Protein AF-G7H3Z3-F1 (afdb_monomer)

Organism: NCBI:txid1073574

Sequence (91 aa):
MSRNVQITFDCHDPRALSVFWREALGYVIPGPPGVDVPGLTGDERMAALERESDRLVDLGARRLERHEPAPPMAAGHLVMADPEGNEFCLD

Solvent-accessible surface area (backbone atoms only — not comparable to full-atom values): 5873 Å² total; per-residue (Å²): 134,90,79,95,80,86,88,84,79,92,69,94,53,66,65,65,50,50,54,41,52,59,66,69,55,64,81,71,83,78,76,67,95,91,59,85,67,95,62,64,59,72,70,58,29,52,54,49,52,51,56,50,48,54,56,39,38,78,65,47,31,42,84,73,50,80,45,76,59,42,86,91,54,74,67,39,38,34,37,30,20,44,77,88,58,56,76,48,76,51,120

Radius of gyration: 14.66 Å; Cα contacts (8 Å, |Δi|>4): 95; chains: 1; bounding box: 36×23×33 Å

pLDDT: mean 75.94, std 15.99, range [34.06, 96.06]

Secondary structure (DSSP, 8-state):
-----------S-HHHHHHHHHHHHTT-PPPPTT-------HHHHHHHHHHHHHHHHHTT-EEEEEE--BTTB-S-EEEEE-TT--EEEE-

Nearest PDB structures (foldseek):
  1fa5-assembly1_B  TM=6.097E-01  e=5.342E-01  Escherichia coli
  5zsz-assembly1_A  TM=6.902E-01  e=1.081E+00  Diaphorobacter sp. DS2
  9e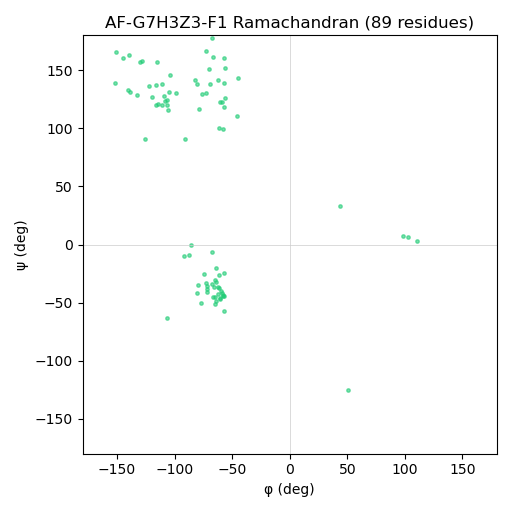mm-assembly1_E  TM=6.406E-01  e=5.035E+00  Synechocystis sp. PCC 6803 substr. Kazusa

InterPro domains:
  IPR029068 Glyoxalase/Bleomycin resistance protein/Dihydroxybiphenyl dioxygenase [G3DSA:3.10.180.10] (35-91)
  IPR041581 Glyoxalase-like domain, group 6 [PF18029] (6-33)
  IPR041581 Glyoxalase-like domain, group 6 [PF18029] (47-90)

Foldseek 3Di:
DDDDDDDDDDDPDPVLQVVLCCVLCVDDDDDDPPDPPVADDAPRNVVVLVVSVVVSVVSQKAWDDWAHQDPPRRDIWTWIAHNVGDIDIDD

Mean predicted aligned error: 8.65 Å

Structure (mmCIF, N/CA/C/O backbone):
data_AF-G7H3Z3-F1
#
_entry.id   AF-G7H3Z3-F1
#
loop_
_atom_site.group_PDB
_atom_site.id
_atom_site.type_symbol
_atom_site.label_atom_id
_atom_site.label_alt_id
_atom_site.label_comp_id
_atom_site.label_asym_id
_atom_site.label_entity_id
_atom_site.label_seq_id
_atom_site.pdbx_PDB_ins_code
_atom_site.Cartn_x
_atom_site.Cartn_y
_atom_site.Cartn_z
_atom_site.occupancy
_atom_site.B_iso_or_equiv
_atom_site.auth_seq_id
_atom_site.auth_comp_id
_atom_site.auth_asym_id
_atom_site.auth_atom_id
_atom_site.pdbx_PDB_model_num
ATOM 1 N N . MET A 1 1 ? 25.538 1.285 7.460 1.00 45.00 1 MET A N 1
ATOM 2 C CA . MET A 1 1 ? 24.834 1.807 8.651 1.00 45.00 1 MET A CA 1
ATOM 3 C C . MET A 1 1 ? 23.345 1.752 8.369 1.00 45.00 1 MET A C 1
ATOM 5 O O . MET A 1 1 ? 22.918 2.426 7.443 1.00 45.00 1 MET A O 1
ATOM 9 N N . SER A 1 2 ? 22.575 0.946 9.098 1.00 66.81 2 SER A N 1
ATOM 10 C CA . SER A 1 2 ? 21.113 1.049 9.081 1.00 66.81 2 SER A CA 1
ATOM 11 C C . SER A 1 2 ? 20.682 2.168 10.033 1.00 66.81 2 SER A C 1
ATOM 13 O O . SER A 1 2 ? 21.296 2.375 11.081 1.00 66.81 2 SER A O 1
ATOM 15 N N . ARG A 1 3 ? 19.661 2.933 9.645 1.00 63.44 3 ARG A N 1
ATOM 16 C CA . ARG A 1 3 ? 18.980 3.901 10.511 1.00 63.44 3 ARG A CA 1
ATOM 17 C C . ARG A 1 3 ? 17.635 3.299 10.895 1.00 63.44 3 ARG A C 1
ATOM 19 O O . ARG A 1 3 ? 16.911 2.852 10.014 1.00 63.44 3 ARG A O 1
ATOM 26 N N . ASN A 1 4 ? 17.308 3.310 12.183 1.00 60.59 4 ASN A N 1
ATOM 27 C CA . ASN A 1 4 ? 15.957 2.991 12.635 1.00 60.59 4 ASN A CA 1
ATOM 28 C C . ASN A 1 4 ? 15.089 4.229 12.416 1.00 60.59 4 ASN A C 1
ATOM 30 O O . ASN A 1 4 ? 15.358 5.280 12.998 1.00 60.59 4 ASN A O 1
ATOM 34 N N . VAL A 1 5 ? 14.089 4.107 11.549 1.00 59.53 5 VAL A N 1
ATOM 35 C CA . VAL A 1 5 ? 13.097 5.151 11.289 1.00 59.53 5 VAL A CA 1
ATOM 36 C C . VAL A 1 5 ? 11.777 4.681 11.884 1.00 59.53 5 VAL A C 1
ATOM 38 O O . VAL A 1 5 ? 11.340 3.567 11.612 1.00 59.53 5 VAL A O 1
ATOM 41 N N . GLN A 1 6 ? 11.163 5.526 12.707 1.00 57.00 6 GLN A N 1
ATOM 42 C CA . GLN A 1 6 ? 9.800 5.337 13.189 1.00 57.00 6 GLN A CA 1
ATOM 43 C C . GLN A 1 6 ? 8.925 6.381 12.502 1.00 57.00 6 GLN A C 1
ATOM 4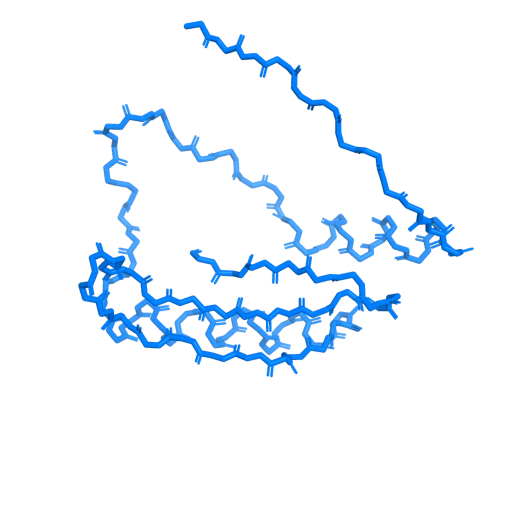5 O O . GLN A 1 6 ? 9.209 7.574 12.591 1.00 57.00 6 GLN A O 1
ATOM 50 N N . ILE A 1 7 ? 7.889 5.925 11.805 1.00 65.81 7 ILE A N 1
ATOM 51 C CA . ILE A 1 7 ? 6.912 6.786 11.142 1.00 65.81 7 ILE A CA 1
ATOM 52 C C . ILE A 1 7 ? 5.623 6.708 11.960 1.00 65.81 7 ILE A C 1
ATOM 54 O O . ILE A 1 7 ? 5.116 5.615 12.203 1.00 65.81 7 ILE A O 1
ATOM 58 N N . THR A 1 8 ? 5.125 7.863 12.397 1.00 66.81 8 THR A N 1
ATOM 59 C CA . THR A 1 8 ? 3.833 8.013 13.072 1.00 66.81 8 THR A CA 1
ATOM 60 C C . THR A 1 8 ? 2.985 8.945 12.223 1.00 66.81 8 THR A C 1
ATOM 62 O O . THR A 1 8 ? 3.432 10.041 11.892 1.00 66.81 8 THR A O 1
ATOM 65 N N . PHE A 1 9 ? 1.782 8.511 11.879 1.00 74.44 9 PHE A N 1
ATOM 66 C CA . PHE A 1 9 ? 0.786 9.316 11.184 1.00 74.44 9 PHE A CA 1
ATOM 67 C C . PHE A 1 9 ? -0.536 9.243 11.956 1.00 74.44 9 PHE A C 1
ATOM 69 O O . PHE A 1 9 ? -0.735 8.330 12.765 1.00 74.44 9 PHE A O 1
ATOM 76 N N . ASP A 1 10 ? -1.398 10.237 11.758 1.00 80.38 10 ASP A N 1
ATOM 77 C CA . ASP A 1 10 ? -2.688 10.305 12.439 1.00 80.38 10 ASP A CA 1
ATOM 78 C C . ASP A 1 10 ? -3.618 9.202 11.927 1.00 80.38 10 ASP A C 1
ATOM 80 O O . ASP A 1 10 ? -3.675 8.921 10.733 1.00 80.38 10 ASP A O 1
ATOM 84 N N . CYS A 1 11 ? -4.343 8.572 12.846 1.00 82.19 11 CYS A N 1
ATOM 85 C CA . CYS A 1 11 ? -5.246 7.471 12.548 1.00 82.19 11 CYS A CA 1
ATOM 86 C C . CYS A 1 11 ? -6.527 7.632 13.366 1.00 82.19 11 CYS A C 1
ATOM 88 O O . CYS A 1 11 ? -6.481 7.886 14.574 1.00 82.19 11 CYS A O 1
ATOM 90 N N . HIS A 1 12 ? -7.667 7.514 12.695 1.00 88.81 12 HIS A N 1
ATOM 91 C CA . HIS A 1 12 ? -8.981 7.634 13.306 1.00 88.81 12 HIS A CA 1
ATOM 92 C C . HIS A 1 12 ?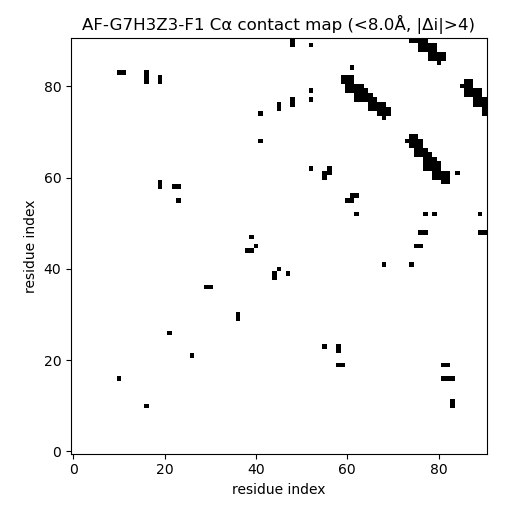 -9.413 6.335 14.005 1.00 88.81 12 HIS A C 1
ATOM 94 O O . HIS A 1 12 ? -9.920 6.393 15.126 1.00 88.81 12 HIS A O 1
ATOM 100 N N . ASP A 1 13 ? -9.174 5.170 13.390 1.00 86.81 13 ASP A N 1
ATOM 101 C CA . ASP A 1 13 ? -9.416 3.838 13.955 1.00 86.81 13 ASP A CA 1
ATOM 102 C C . ASP A 1 13 ? -8.139 2.966 13.902 1.00 86.81 13 ASP A C 1
ATOM 104 O O . ASP A 1 13 ? -7.919 2.179 12.970 1.00 86.81 13 ASP A O 1
ATOM 108 N N . PRO A 1 14 ? -7.307 3.004 14.961 1.00 82.88 14 PRO A N 1
ATOM 109 C CA . PRO A 1 14 ? -6.041 2.270 14.989 1.00 82.88 14 PRO A CA 1
ATOM 110 C C . PRO A 1 14 ? -6.218 0.748 14.940 1.00 82.88 14 PRO A C 1
ATOM 112 O O . PRO A 1 14 ? -5.287 0.019 14.581 1.00 82.88 14 PR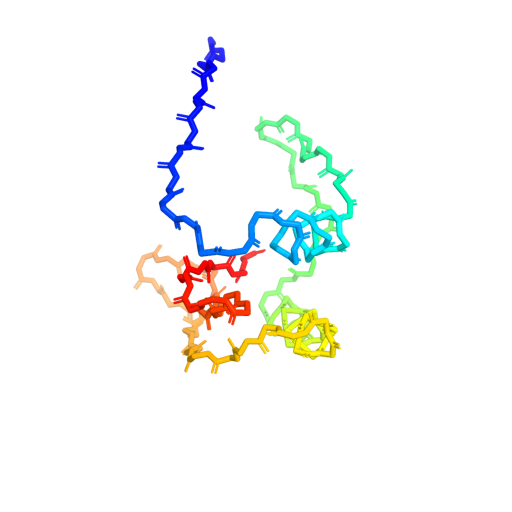O A O 1
ATOM 115 N N . ARG A 1 15 ? -7.397 0.224 15.293 1.00 81.50 15 ARG A N 1
ATOM 116 C CA . ARG A 1 15 ? -7.659 -1.215 15.226 1.00 81.50 15 ARG A CA 1
ATOM 117 C C . ARG A 1 15 ? -7.923 -1.642 13.791 1.00 81.50 15 ARG A C 1
ATOM 119 O O . ARG A 1 15 ? -7.299 -2.603 13.346 1.00 81.50 15 ARG A O 1
ATOM 126 N N . ALA A 1 16 ? -8.824 -0.962 13.090 1.00 83.12 16 ALA A N 1
ATOM 127 C CA . ALA A 1 16 ? -9.103 -1.266 11.690 1.00 83.12 16 ALA A CA 1
ATOM 128 C C . ALA A 1 16 ? -7.822 -1.149 10.855 1.00 83.12 16 ALA A C 1
ATOM 130 O O . ALA A 1 16 ? -7.479 -2.060 10.096 1.00 83.12 16 ALA A O 1
ATOM 131 N N . LEU A 1 17 ? -7.054 -0.086 11.094 1.00 83.38 17 LEU A N 1
ATOM 132 C CA . LEU A 1 17 ? -5.867 0.180 10.308 1.00 83.38 17 LEU A CA 1
ATOM 133 C C . LEU A 1 17 ? -4.712 -0.794 10.596 1.00 83.38 17 LEU A C 1
ATOM 135 O O . LEU A 1 17 ? -4.015 -1.225 9.677 1.00 83.38 17 LEU A O 1
ATOM 139 N N . SER A 1 18 ? -4.545 -1.233 11.847 1.00 81.56 18 SER A N 1
ATOM 140 C CA . SER A 1 18 ? -3.553 -2.269 12.181 1.00 81.56 18 SER A CA 1
ATOM 141 C C . SER A 1 18 ? -3.893 -3.643 11.597 1.00 81.56 18 SER A C 1
ATOM 143 O O . SER A 1 18 ? -2.985 -4.382 11.213 1.00 81.56 18 SER A O 1
ATOM 145 N N . VAL A 1 19 ? -5.180 -3.997 11.492 1.00 83.25 19 VAL A N 1
ATOM 146 C CA . VAL A 1 19 ? -5.609 -5.236 10.824 1.00 83.25 19 VAL A CA 1
ATOM 147 C C . VAL A 1 19 ? -5.309 -5.166 9.330 1.00 83.25 19 VAL A C 1
ATOM 149 O O . VAL A 1 19 ? -4.744 -6.124 8.803 1.00 83.25 19 VAL A O 1
ATOM 152 N N . PHE A 1 20 ? -5.618 -4.036 8.685 1.00 86.94 20 PHE A N 1
ATOM 153 C CA . PHE A 1 20 ? -5.293 -3.805 7.279 1.00 86.94 20 PHE A CA 1
ATOM 154 C C . PHE A 1 20 ? -3.789 -3.951 7.025 1.00 86.94 20 PHE A C 1
ATOM 156 O O . PHE A 1 20 ? -3.391 -4.823 6.261 1.00 86.94 20 PHE A O 1
ATOM 163 N N . TRP A 1 21 ? -2.937 -3.180 7.711 1.00 85.00 21 TRP A N 1
ATOM 164 C CA . TRP A 1 21 ? -1.492 -3.198 7.448 1.00 85.00 21 TRP A CA 1
ATOM 165 C C . TRP A 1 21 ? -0.821 -4.533 7.780 1.00 85.00 21 TRP A C 1
ATOM 167 O O . TRP A 1 21 ? 0.135 -4.917 7.107 1.00 85.00 21 TRP A O 1
ATOM 177 N N . ARG A 1 22 ? -1.330 -5.276 8.773 1.00 83.69 22 ARG A N 1
ATOM 178 C CA . ARG A 1 22 ? -0.863 -6.640 9.067 1.00 83.69 22 ARG A CA 1
ATOM 179 C C . ARG A 1 22 ? -1.067 -7.576 7.874 1.00 83.69 22 ARG A C 1
ATOM 181 O O . ARG A 1 22 ? -0.162 -8.339 7.551 1.00 83.69 22 ARG A O 1
ATOM 188 N N . GLU A 1 23 ? -2.244 -7.534 7.258 1.00 81.62 23 GLU A N 1
ATOM 189 C CA . GLU A 1 23 ? -2.596 -8.384 6.112 1.00 81.62 23 GLU A CA 1
ATOM 190 C C . GLU A 1 23 ? -2.004 -7.856 4.795 1.00 81.62 23 GLU A C 1
ATOM 192 O O . GLU A 1 23 ? -1.582 -8.633 3.941 1.00 81.62 23 GLU A O 1
ATOM 197 N N . ALA A 1 24 ? -1.921 -6.532 4.636 1.00 81.50 24 ALA A N 1
ATOM 198 C CA . ALA A 1 24 ? -1.352 -5.883 3.461 1.00 81.50 24 ALA A CA 1
ATOM 199 C C . ALA A 1 24 ? 0.141 -6.191 3.320 1.00 81.50 24 ALA A C 1
ATOM 201 O O . ALA A 1 24 ? 0.589 -6.615 2.258 1.00 81.50 24 ALA A O 1
ATOM 202 N N . LEU A 1 25 ? 0.910 -6.028 4.400 1.00 78.62 25 LEU A N 1
ATOM 203 C CA . LEU A 1 25 ? 2.361 -6.135 4.312 1.00 78.62 25 LEU A CA 1
ATOM 204 C C . LEU A 1 25 ? 2.861 -7.571 4.168 1.00 78.62 25 LEU A C 1
ATOM 206 O O . LEU A 1 25 ? 3.964 -7.739 3.659 1.00 78.62 25 LEU A O 1
ATOM 210 N N . GLY A 1 26 ? 2.116 -8.586 4.634 1.00 68.88 26 GLY A N 1
ATOM 211 C CA . GLY A 1 26 ? 2.513 -10.001 4.519 1.00 68.88 26 GLY A CA 1
ATOM 212 C C . GLY A 1 26 ? 3.993 -10.266 4.851 1.00 68.88 26 GLY A C 1
ATOM 213 O O . GLY A 1 26 ? 4.625 -11.095 4.206 1.00 68.88 26 GLY A O 1
ATOM 214 N N . TYR A 1 27 ? 4.551 -9.488 5.789 1.00 54.25 27 TYR A N 1
ATOM 215 C CA . TYR A 1 27 ? 5.924 -8.961 5.740 1.00 54.25 27 TYR A CA 1
ATOM 216 C C . TYR A 1 27 ? 6.996 -9.992 5.338 1.00 54.25 27 TYR A C 1
ATOM 218 O O . TYR A 1 27 ? 7.353 -10.866 6.129 1.00 54.25 27 TYR A O 1
ATOM 226 N N . VAL A 1 28 ? 7.580 -9.830 4.144 1.00 52.16 28 VAL A N 1
ATOM 227 C CA . VAL A 1 28 ? 8.862 -10.447 3.765 1.00 52.16 28 VAL A CA 1
ATOM 228 C C . VAL A 1 28 ? 9.905 -9.342 3.640 1.00 52.16 28 VAL A C 1
ATOM 230 O O . VAL A 1 28 ? 9.767 -8.415 2.848 1.00 52.16 28 VAL A O 1
ATOM 233 N N . ILE A 1 29 ? 10.955 -9.447 4.454 1.00 45.94 29 ILE A N 1
ATOM 234 C CA . ILE A 1 29 ? 12.108 -8.541 4.459 1.00 45.94 29 ILE A CA 1
ATOM 235 C C . ILE A 1 29 ? 12.781 -8.600 3.073 1.00 45.94 29 ILE A C 1
ATOM 237 O O . ILE A 1 29 ? 13.198 -9.694 2.679 1.00 45.94 29 ILE A O 1
ATOM 241 N N . PRO A 1 30 ? 12.932 -7.482 2.333 1.00 46.72 30 PRO A N 1
ATOM 242 C CA . PRO A 1 30 ? 13.702 -7.502 1.098 1.00 46.72 30 PRO A CA 1
ATOM 243 C C . PRO A 1 30 ? 15.156 -7.880 1.395 1.00 46.72 30 PRO A C 1
ATOM 245 O O . PRO A 1 30 ? 15.735 -7.485 2.412 1.00 46.72 30 PRO A O 1
ATOM 248 N N . GLY A 1 31 ? 15.738 -8.676 0.497 1.00 40.16 31 GLY A N 1
ATOM 249 C CA . GLY A 1 31 ? 17.148 -9.044 0.555 1.00 40.16 31 GLY A CA 1
ATOM 250 C C . GLY A 1 31 ? 18.069 -7.812 0.559 1.00 40.16 31 GLY A C 1
ATOM 251 O O . GLY A 1 31 ? 17.652 -6.714 0.187 1.00 40.16 31 GLY A O 1
ATOM 252 N N . PRO A 1 32 ? 19.326 -7.966 1.005 1.00 34.06 32 PRO A N 1
ATOM 253 C CA . PRO A 1 32 ? 20.271 -6.859 1.128 1.00 34.06 32 PRO A CA 1
ATOM 254 C C . PRO A 1 32 ? 20.473 -6.099 -0.201 1.00 34.06 32 PRO A C 1
ATOM 256 O O . PRO A 1 32 ? 20.371 -6.706 -1.271 1.00 34.06 32 PRO A O 1
ATOM 259 N N . PRO A 1 33 ? 20.813 -4.792 -0.156 1.00 36.62 33 PRO A N 1
ATOM 260 C CA . PRO A 1 33 ? 21.032 -3.992 -1.361 1.00 36.62 33 PRO A CA 1
ATOM 261 C C . PRO A 1 33 ? 22.109 -4.626 -2.253 1.00 36.62 33 PRO A C 1
ATOM 263 O O . PRO A 1 33 ? 23.221 -4.875 -1.787 1.00 36.62 33 PRO A O 1
ATOM 266 N N . GLY A 1 34 ? 21.784 -4.870 -3.526 1.00 43.25 34 GLY A N 1
ATOM 267 C CA . GLY A 1 34 ? 22.684 -5.495 -4.508 1.00 43.25 34 GLY A CA 1
ATOM 268 C C . GLY A 1 34 ? 22.295 -6.911 -4.945 1.00 43.25 34 GLY A C 1
ATOM 269 O O . GLY A 1 34 ? 23.023 -7.515 -5.729 1.00 43.25 34 GLY A O 1
ATOM 270 N N . VAL A 1 35 ? 21.166 -7.437 -4.467 1.00 39.25 35 VAL A N 1
ATOM 271 C CA . VAL A 1 35 ? 20.564 -8.673 -4.978 1.00 39.25 35 VAL A CA 1
ATOM 272 C C . VAL A 1 35 ? 19.341 -8.295 -5.810 1.00 39.25 35 VAL A C 1
ATOM 274 O O . VAL 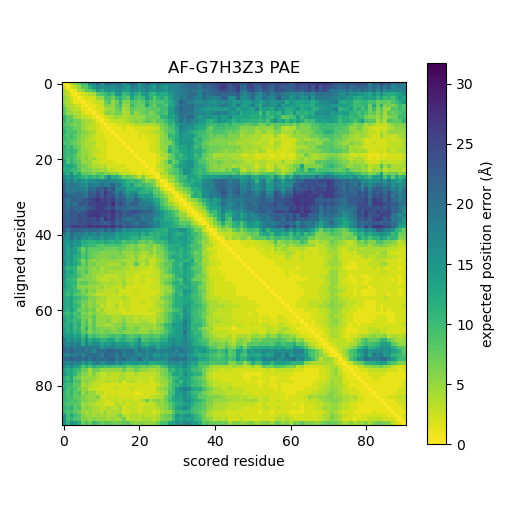A 1 35 ? 18.377 -7.770 -5.256 1.00 39.25 35 VAL A O 1
ATOM 277 N N . ASP A 1 36 ? 19.364 -8.576 -7.115 1.00 49.47 36 ASP A N 1
ATOM 278 C CA . ASP A 1 36 ? 18.121 -8.704 -7.880 1.00 49.47 36 ASP A CA 1
ATOM 279 C C . ASP A 1 36 ? 17.350 -9.867 -7.255 1.00 49.47 36 ASP A C 1
ATOM 281 O O . ASP A 1 36 ? 17.670 -11.041 -7.463 1.00 49.47 36 ASP A O 1
ATOM 285 N N . VAL A 1 37 ? 16.363 -9.553 -6.417 1.00 45.94 37 VAL A N 1
ATOM 286 C CA . VAL A 1 37 ? 15.314 -10.520 -6.102 1.00 45.94 37 VAL A CA 1
ATOM 287 C C . VAL A 1 37 ? 14.664 -10.863 -7.441 1.00 45.94 37 VAL A C 1
ATOM 289 O O . VAL A 1 37 ? 14.224 -9.933 -8.114 1.0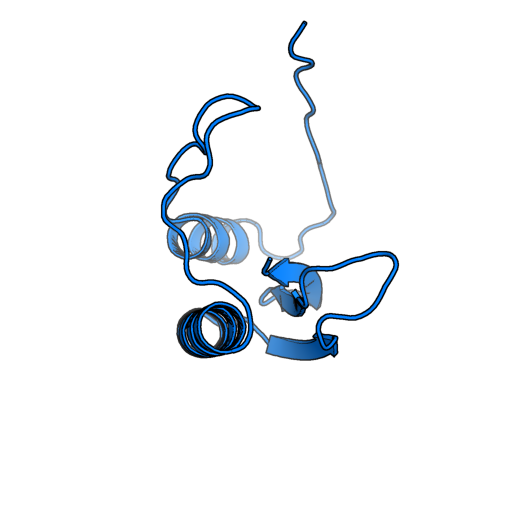0 45.94 37 VAL A O 1
ATOM 292 N N . PRO A 1 38 ? 14.628 -12.142 -7.868 1.00 47.59 38 PRO A N 1
ATOM 293 C CA . PRO A 1 38 ? 13.971 -12.532 -9.107 1.00 47.59 38 PRO A CA 1
ATOM 294 C C . PRO A 1 38 ? 12.509 -12.108 -9.017 1.00 47.59 38 PRO A C 1
ATOM 296 O O . PRO A 1 38 ? 11.694 -12.721 -8.332 1.00 47.59 38 PRO A O 1
ATOM 299 N N . GLY A 1 39 ? 12.225 -10.984 -9.644 1.00 62.31 39 GLY A N 1
ATOM 300 C CA . GLY A 1 39 ? 10.996 -10.241 -9.524 1.00 62.31 39 GLY A CA 1
ATOM 301 C C . GLY A 1 39 ? 10.682 -9.749 -10.914 1.00 62.31 39 GLY A C 1
ATOM 302 O O . GLY A 1 39 ? 11.566 -9.315 -11.651 1.00 62.31 39 GLY A O 1
ATOM 303 N N . LEU A 1 40 ? 9.430 -9.939 -11.289 1.00 60.12 40 LEU A N 1
ATOM 304 C CA . LEU A 1 40 ? 8.887 -9.657 -12.606 1.00 60.12 40 LEU A CA 1
ATOM 305 C C . LEU A 1 40 ? 9.375 -8.285 -13.109 1.00 60.12 40 LEU A C 1
ATOM 307 O O . LEU A 1 40 ? 9.512 -7.348 -12.322 1.00 60.12 40 LEU A O 1
ATOM 311 N N . THR A 1 41 ? 9.648 -8.163 -14.409 1.00 68.56 41 THR A N 1
ATOM 312 C CA . THR A 1 41 ? 10.138 -6.912 -15.024 1.00 68.56 41 THR A CA 1
ATOM 313 C C . THR A 1 41 ? 9.116 -6.363 -16.011 1.00 68.56 41 THR A C 1
ATOM 315 O O . THR A 1 41 ? 8.264 -7.105 -16.498 1.00 68.56 41 THR A O 1
ATOM 318 N N . GLY A 1 42 ? 9.172 -5.055 -16.288 1.00 74.88 42 GLY A N 1
ATOM 319 C CA . GLY A 1 42 ? 8.299 -4.411 -17.275 1.00 74.88 42 GLY A CA 1
ATOM 320 C C . GLY A 1 42 ? 6.817 -4.742 -17.065 1.00 74.88 42 GLY A C 1
ATOM 321 O O . GLY A 1 42 ? 6.284 -4.570 -15.966 1.00 74.88 42 GLY A O 1
ATOM 322 N N . ASP A 1 43 ? 6.172 -5.258 -18.110 1.00 79.25 43 AS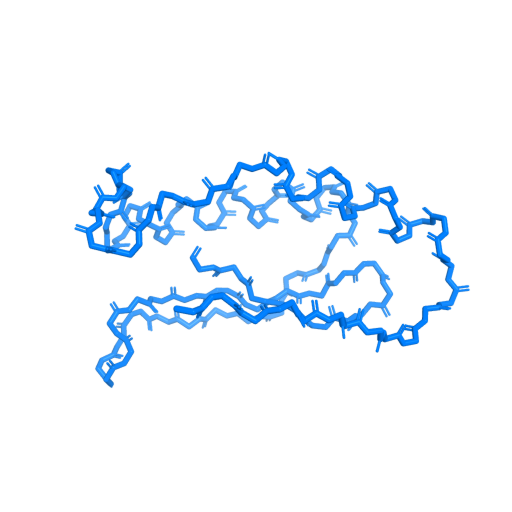P A N 1
ATOM 323 C CA . ASP A 1 43 ? 4.743 -5.589 -18.118 1.00 79.25 43 ASP A CA 1
ATOM 324 C C . ASP A 1 43 ? 4.368 -6.665 -17.096 1.00 79.25 43 ASP A C 1
ATOM 326 O O . ASP A 1 43 ? 3.316 -6.582 -16.462 1.00 79.25 43 ASP A O 1
ATOM 330 N N . GLU A 1 44 ? 5.234 -7.657 -16.880 1.00 77.62 44 GLU A N 1
ATOM 331 C CA . GLU A 1 44 ? 4.983 -8.711 -15.897 1.00 77.62 44 GLU A CA 1
ATOM 332 C C . GLU A 1 44 ? 4.957 -8.139 -14.475 1.00 77.62 44 GLU A C 1
ATOM 334 O O . GLU A 1 44 ? 4.143 -8.563 -13.648 1.00 77.62 44 GLU A O 1
ATOM 339 N N . ARG A 1 45 ? 5.814 -7.142 -14.204 1.00 78.75 45 ARG A N 1
ATOM 340 C CA . ARG A 1 45 ? 5.821 -6.410 -12.932 1.00 78.75 45 ARG A CA 1
ATOM 341 C C . ARG A 1 45 ? 4.533 -5.633 -12.760 1.00 78.75 45 ARG A C 1
ATOM 343 O O . ARG A 1 45 ? 3.871 -5.778 -11.740 1.00 78.75 45 ARG A O 1
ATOM 350 N N . MET A 1 46 ? 4.155 -4.852 -13.770 1.00 82.69 46 MET A N 1
ATOM 351 C CA . MET A 1 46 ? 2.923 -4.067 -13.728 1.00 82.69 46 MET A CA 1
ATOM 352 C C . MET A 1 46 ? 1.701 -4.969 -13.534 1.00 82.69 46 MET A C 1
ATOM 354 O O . MET A 1 46 ? 0.854 -4.669 -12.703 1.00 82.69 46 MET A O 1
ATOM 358 N N . ALA A 1 47 ? 1.641 -6.123 -14.202 1.00 83.62 47 ALA A N 1
ATOM 359 C CA . ALA A 1 47 ? 0.565 -7.092 -14.012 1.00 83.62 47 ALA A CA 1
ATOM 360 C C . ALA A 1 47 ? 0.531 -7.690 -12.593 1.00 83.62 47 ALA A C 1
ATOM 362 O O . ALA A 1 47 ? -0.543 -8.027 -12.098 1.00 83.62 47 ALA A O 1
ATOM 363 N N . ALA A 1 48 ? 1.680 -7.854 -11.933 1.00 81.81 48 ALA A N 1
ATOM 364 C CA . ALA A 1 48 ? 1.721 -8.270 -10.533 1.00 81.81 48 ALA A CA 1
ATOM 365 C C . ALA A 1 48 ? 1.269 -7.169 -9.576 1.00 81.81 48 ALA A C 1
ATOM 367 O O . ALA A 1 48 ? 0.508 -7.469 -8.661 1.00 81.81 48 ALA A O 1
ATOM 368 N N . LEU A 1 49 ? 1.669 -5.919 -9.825 1.00 81.31 49 LEU A N 1
ATOM 369 C CA . LEU A 1 49 ? 1.186 -4.769 -9.063 1.00 81.31 49 LEU A CA 1
ATOM 370 C C . LEU A 1 49 ? -0.339 -4.633 -9.172 1.00 81.31 49 LEU A C 1
ATOM 372 O O . LEU A 1 49 ? -0.995 -4.378 -8.171 1.00 81.31 49 LEU A O 1
ATOM 376 N N . GLU A 1 50 ? -0.920 -4.870 -10.353 1.00 86.62 50 GLU A N 1
ATOM 377 C CA . GLU A 1 50 ? -2.380 -4.860 -10.530 1.00 86.62 50 GLU A CA 1
ATOM 378 C C . GLU A 1 50 ? -3.067 -5.984 -9.736 1.00 86.62 50 GLU A C 1
ATOM 380 O O . GLU A 1 50 ? -4.024 -5.719 -9.015 1.00 86.62 50 GLU A O 1
ATOM 385 N N . ARG A 1 51 ? -2.543 -7.220 -9.773 1.00 87.50 51 ARG A N 1
ATOM 386 C CA . ARG A 1 51 ? -3.092 -8.324 -8.957 1.00 87.50 51 ARG A CA 1
ATOM 387 C C . ARG A 1 51 ? -3.009 -8.044 -7.457 1.00 87.50 51 ARG A C 1
ATOM 389 O O . ARG A 1 51 ? -3.909 -8.421 -6.712 1.00 87.50 51 ARG A O 1
ATOM 396 N N . GLU A 1 52 ? -1.928 -7.412 -7.011 1.00 85.25 52 GLU A N 1
ATOM 397 C CA . GLU A 1 52 ? -1.776 -7.026 -5.609 1.00 85.25 52 GLU A CA 1
ATOM 398 C C . GLU A 1 52 ? -2.706 -5.868 -5.236 1.00 85.25 52 GLU A C 1
ATOM 400 O O . GLU A 1 52 ? -3.317 -5.889 -4.169 1.00 85.25 52 GLU A O 1
ATOM 405 N N . SER A 1 53 ? -2.892 -4.901 -6.137 1.00 85.38 53 SER A N 1
ATOM 406 C CA . SER A 1 53 ? -3.890 -3.844 -5.974 1.00 85.38 53 SER A CA 1
ATOM 407 C C . SER A 1 53 ? -5.291 -4.428 -5.795 1.00 85.38 53 SER A C 1
ATOM 409 O O . SER A 1 53 ? -6.004 -3.972 -4.905 1.00 85.38 53 SER A O 1
ATOM 411 N N . ASP A 1 54 ? -5.683 -5.428 -6.589 1.00 91.56 54 ASP A N 1
ATOM 412 C CA . ASP A 1 54 ? -6.987 -6.091 -6.452 1.00 91.56 54 ASP A CA 1
ATOM 413 C C . ASP A 1 54 ? -7.136 -6.743 -5.067 1.00 91.56 54 ASP A C 1
ATOM 415 O O . ASP A 1 54 ? -8.123 -6.507 -4.367 1.00 91.56 54 ASP A O 1
ATOM 419 N N . ARG A 1 55 ? -6.110 -7.476 -4.607 1.00 91.94 55 ARG A N 1
ATOM 420 C CA . ARG A 1 55 ? -6.090 -8.080 -3.262 1.00 91.94 55 ARG A CA 1
ATOM 421 C C . ARG A 1 55 ? -6.251 -7.033 -2.159 1.00 91.94 55 ARG A C 1
ATOM 423 O O . ARG A 1 55 ? -6.954 -7.259 -1.178 1.00 91.94 55 ARG A O 1
ATOM 430 N N . LEU A 1 56 ? -5.566 -5.900 -2.280 1.00 87.25 56 LEU A N 1
ATOM 431 C CA . LEU A 1 56 ? -5.608 -4.836 -1.278 1.00 87.25 56 LEU A CA 1
ATOM 432 C C . LEU A 1 56 ? -6.942 -4.084 -1.293 1.00 87.25 56 LEU A C 1
ATOM 434 O O . LEU A 1 56 ? -7.412 -3.674 -0.230 1.00 87.25 56 LEU A O 1
ATOM 438 N N . VAL A 1 57 ? -7.577 -3.942 -2.459 1.00 93.12 57 VAL A N 1
ATOM 439 C CA . VAL A 1 57 ? -8.946 -3.420 -2.571 1.00 93.12 57 VAL A CA 1
ATOM 440 C C . VAL A 1 57 ? -9.935 -4.329 -1.839 1.00 93.12 57 VAL A C 1
ATOM 442 O O . VAL A 1 57 ? -10.749 -3.822 -1.067 1.00 93.12 57 VAL A O 1
ATOM 445 N N . ASP A 1 58 ? -9.808 -5.653 -1.964 1.00 92.94 58 ASP A N 1
ATOM 446 C CA . ASP A 1 58 ? -10.623 -6.607 -1.193 1.00 92.94 58 ASP A CA 1
ATOM 447 C C . ASP A 1 58 ? -10.413 -6.478 0.331 1.00 92.94 58 ASP A C 1
ATOM 449 O O . ASP A 1 58 ? -11.313 -6.773 1.119 1.00 92.94 58 ASP A O 1
ATOM 453 N N . LEU A 1 59 ? -9.242 -5.992 0.762 1.00 89.38 59 LEU A N 1
ATOM 454 C CA . LEU A 1 59 ? -8.918 -5.700 2.165 1.00 89.38 59 LEU A CA 1
ATOM 455 C C . LEU A 1 59 ? -9.364 -4.301 2.632 1.00 89.38 59 LEU A C 1
ATOM 457 O O . LEU A 1 59 ? -9.176 -3.962 3.802 1.00 89.38 59 LEU A O 1
ATOM 461 N N . GLY A 1 60 ? -9.971 -3.498 1.755 1.00 91.75 60 GLY A N 1
ATOM 462 C CA . GLY A 1 60 ? -10.524 -2.180 2.077 1.00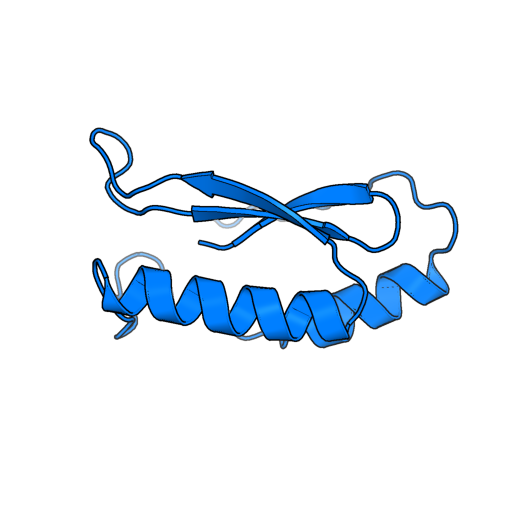 91.75 60 GLY A CA 1
ATOM 463 C C . GLY A 1 60 ? -9.680 -0.988 1.626 1.00 91.75 60 GLY A C 1
ATOM 464 O O . GLY A 1 60 ? -10.025 0.147 1.955 1.00 91.75 60 GLY A O 1
ATOM 465 N N . ALA A 1 61 ? -8.600 -1.210 0.875 1.00 92.94 61 ALA A N 1
ATOM 466 C CA . ALA A 1 61 ? -7.881 -0.121 0.224 1.00 92.94 61 ALA A CA 1
ATOM 467 C C . ALA A 1 61 ? -8.670 0.448 -0.969 1.00 92.94 61 ALA A C 1
ATOM 469 O O . ALA A 1 61 ? -9.613 -0.154 -1.484 1.00 92.94 61 ALA A O 1
ATOM 470 N N . ARG A 1 62 ? -8.246 1.612 -1.462 1.00 96.06 62 ARG A N 1
ATOM 471 C CA . ARG A 1 62 ? -8.744 2.218 -2.702 1.00 96.06 62 ARG A CA 1
ATOM 472 C C . ARG A 1 62 ? -7.597 2.445 -3.674 1.00 96.06 62 ARG A C 1
ATOM 474 O O . ARG A 1 62 ? -6.558 2.973 -3.292 1.00 96.06 62 ARG A O 1
ATOM 481 N N . ARG A 1 63 ? -7.803 2.116 -4.947 1.00 94.12 63 ARG A N 1
ATOM 482 C CA . ARG A 1 63 ? -6.873 2.482 -6.020 1.00 94.12 63 ARG A CA 1
ATOM 483 C C . ARG A 1 63 ? -7.035 3.961 -6.373 1.00 94.12 63 ARG A C 1
ATOM 485 O O . ARG A 1 63 ? -8.159 4.400 -6.603 1.00 94.12 63 ARG A O 1
ATOM 492 N N . LEU A 1 64 ? -5.925 4.699 -6.417 1.00 93.38 64 LEU A N 1
ATOM 493 C CA . LEU A 1 64 ? -5.912 6.125 -6.749 1.00 93.38 64 LEU A CA 1
ATOM 494 C C . LEU A 1 64 ? -5.342 6.361 -8.147 1.00 93.38 64 LEU A C 1
ATOM 496 O O . LEU A 1 64 ? -6.066 6.812 -9.031 1.00 93.38 64 LEU A O 1
ATOM 500 N N . GLU A 1 65 ? -4.072 6.011 -8.368 1.00 92.31 65 GLU A N 1
ATOM 501 C CA . GLU A 1 65 ? -3.361 6.343 -9.609 1.00 92.31 65 GLU A CA 1
ATOM 502 C C . GLU A 1 65 ? -2.466 5.199 -10.110 1.00 92.31 65 GLU A C 1
ATOM 504 O O . GLU A 1 65 ? -2.160 4.235 -9.399 1.00 92.31 65 GLU A O 1
ATOM 509 N N . ARG A 1 66 ? -2.071 5.290 -11.383 1.00 91.56 66 ARG A N 1
ATOM 510 C CA . ARG A 1 66 ? -1.132 4.385 -12.053 1.00 91.56 66 ARG A CA 1
ATOM 511 C C . ARG A 1 66 ? -0.098 5.207 -12.806 1.00 91.56 66 ARG A C 1
ATOM 513 O O . ARG A 1 66 ? -0.457 6.029 -13.645 1.00 91.56 66 ARG A O 1
ATOM 520 N N . HIS A 1 67 ? 1.170 4.906 -12.567 1.00 87.88 67 HIS A N 1
ATOM 521 C CA . HIS A 1 67 ? 2.292 5.499 -13.277 1.00 87.88 67 HIS A CA 1
ATOM 522 C C . HIS A 1 67 ? 3.009 4.428 -14.092 1.00 87.88 67 HIS A C 1
ATOM 524 O O . HIS A 1 67 ? 3.490 3.434 -13.545 1.00 87.88 67 HIS A O 1
ATOM 530 N N . GLU A 1 68 ? 3.081 4.634 -15.406 1.00 86.75 68 GLU A N 1
ATOM 531 C CA . GLU A 1 68 ? 3.819 3.740 -16.297 1.00 86.75 68 GLU A CA 1
ATOM 532 C C . GLU A 1 68 ? 5.337 3.855 -16.085 1.00 86.75 68 GLU A C 1
ATOM 534 O O . GLU A 1 68 ? 5.830 4.930 -15.726 1.00 86.75 68 GLU A O 1
ATOM 539 N N . PRO A 1 69 ? 6.101 2.779 -16.341 1.00 79.75 69 PRO A N 1
ATOM 540 C CA . PRO A 1 69 ? 7.559 2.836 -16.343 1.00 79.75 69 PRO A CA 1
ATOM 541 C C . PRO A 1 69 ? 8.079 3.885 -17.345 1.00 79.75 69 PRO A C 1
ATOM 543 O O . PRO A 1 69 ? 7.851 3.760 -18.549 1.00 79.75 69 PRO A O 1
ATOM 546 N N . ALA A 1 70 ? 8.795 4.914 -16.872 1.00 76.12 70 ALA A N 1
ATOM 547 C CA . ALA A 1 70 ? 9.328 5.977 -17.731 1.00 76.12 70 ALA A CA 1
ATOM 548 C C . ALA A 1 70 ? 10.612 6.620 -17.159 1.00 76.12 70 ALA A C 1
ATOM 550 O O . ALA A 1 70 ? 10.681 6.902 -15.963 1.00 76.12 70 ALA A O 1
ATOM 551 N N . PRO A 1 71 ? 11.640 6.928 -17.977 1.00 71.38 71 PRO A N 1
ATOM 552 C CA . PRO A 1 71 ? 12.847 7.602 -17.490 1.00 71.38 71 PRO A CA 1
ATOM 553 C C . PRO A 1 71 ? 12.533 8.953 -16.808 1.00 71.38 71 PRO A C 1
ATOM 555 O O . PRO A 1 71 ? 11.722 9.712 -17.340 1.00 71.38 71 PRO A O 1
ATOM 558 N N . PRO A 1 72 ? 13.190 9.307 -15.682 1.00 62.44 72 PRO A N 1
ATOM 559 C CA . PRO A 1 72 ? 14.323 8.616 -15.056 1.00 62.44 72 PRO A CA 1
ATOM 560 C C . PRO A 1 72 ? 13.942 7.505 -14.055 1.00 62.44 72 PRO A C 1
ATOM 562 O O . PRO A 1 72 ? 14.829 6.764 -13.636 1.00 62.44 72 PRO A O 1
ATOM 565 N N . MET A 1 73 ? 12.665 7.358 -13.676 1.00 58.88 73 MET A N 1
ATOM 566 C CA . MET A 1 73 ? 12.192 6.283 -12.788 1.00 58.88 73 MET A CA 1
ATOM 567 C C . MET A 1 73 ? 11.755 5.067 -13.617 1.00 58.88 73 MET A C 1
ATOM 569 O O . MET A 1 73 ? 10.615 4.945 -14.048 1.00 58.88 73 MET A O 1
ATOM 573 N N . ALA A 1 74 ? 12.693 4.148 -13.855 1.00 63.69 74 ALA A N 1
ATOM 574 C CA . ALA A 1 74 ? 12.519 3.036 -14.796 1.00 63.69 74 ALA A CA 1
ATOM 575 C C . ALA A 1 74 ? 11.476 1.972 -14.387 1.00 63.69 74 ALA A C 1
ATOM 577 O O . ALA A 1 74 ? 11.184 1.084 -15.183 1.00 63.69 74 ALA A O 1
ATOM 578 N N . ALA A 1 75 ? 10.916 2.049 -13.178 1.00 69.50 75 ALA A N 1
ATOM 579 C CA . ALA A 1 75 ? 9.908 1.123 -12.677 1.00 69.50 75 ALA A CA 1
ATOM 580 C C . ALA A 1 75 ? 8.589 1.877 -12.425 1.00 69.50 75 ALA A C 1
ATOM 582 O O . ALA A 1 75 ? 8.556 2.835 -11.655 1.00 69.50 75 ALA A O 1
ATOM 583 N N . GLY A 1 76 ? 7.509 1.469 -13.101 1.00 77.75 76 GLY A N 1
ATOM 584 C CA . GLY A 1 76 ? 6.162 2.016 -12.881 1.00 77.75 76 GLY A CA 1
ATOM 585 C C . GLY A 1 76 ? 5.628 1.659 -11.492 1.00 77.75 76 GLY A C 1
ATOM 586 O O . GLY A 1 76 ? 6.142 0.741 -10.862 1.00 77.75 76 GLY A O 1
ATOM 587 N N . HIS A 1 77 ? 4.619 2.356 -10.989 1.00 82.31 77 HIS A N 1
ATOM 588 C CA . HIS A 1 77 ? 4.070 2.102 -9.653 1.00 82.31 77 HIS A CA 1
ATOM 589 C C . HIS A 1 77 ? 2.591 2.473 -9.591 1.00 82.31 77 HIS A C 1
ATOM 591 O O . HIS A 1 77 ? 2.064 3.151 -10.479 1.00 82.31 77 HIS A O 1
ATOM 597 N N . LEU A 1 78 ? 1.920 2.018 -8.540 1.00 82.69 78 LEU A N 1
ATOM 598 C CA . LEU A 1 78 ? 0.518 2.320 -8.282 1.00 82.69 78 LEU A CA 1
ATOM 599 C C . LEU A 1 78 ? 0.396 3.125 -6.998 1.00 82.69 78 LEU A C 1
ATOM 601 O O . LEU A 1 78 ? 1.037 2.785 -6.008 1.00 82.69 78 LEU A O 1
ATOM 605 N N . VAL A 1 79 ? -0.445 4.154 -7.004 1.00 87.19 79 VAL A N 1
ATOM 606 C CA . VAL A 1 79 ? -0.788 4.902 -5.791 1.00 87.19 79 VAL A CA 1
ATOM 607 C C . VAL A 1 79 ? -2.119 4.382 -5.271 1.00 87.19 79 VAL A C 1
ATOM 609 O O . VAL A 1 79 ? -3.096 4.251 -6.018 1.00 87.19 79 VAL A O 1
ATOM 612 N N . MET A 1 80 ? -2.151 4.068 -3.985 1.00 90.25 80 MET A N 1
ATOM 613 C CA . MET A 1 80 ? -3.302 3.531 -3.279 1.00 90.25 80 MET A CA 1
ATOM 614 C C . MET A 1 80 ? -3.566 4.319 -2.003 1.00 90.25 80 MET A C 1
ATOM 616 O O . MET A 1 80 ? -2.669 4.946 -1.456 1.00 90.25 80 M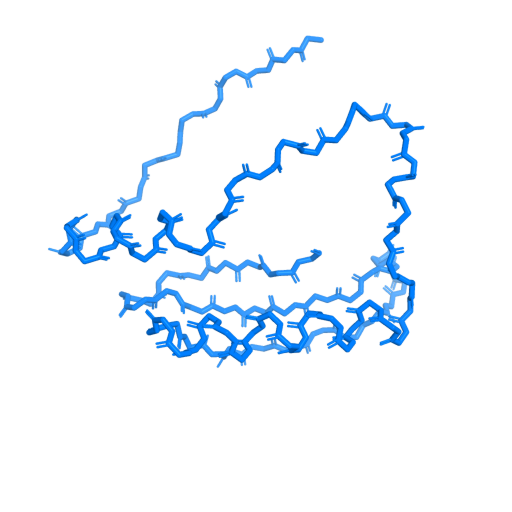ET A O 1
ATOM 620 N N . ALA A 1 81 ? -4.804 4.268 -1.529 1.00 92.69 81 ALA A N 1
ATOM 621 C CA . ALA A 1 81 ? -5.200 4.753 -0.219 1.00 92.69 81 ALA A CA 1
ATOM 622 C C . ALA A 1 81 ? -5.585 3.574 0.672 1.00 92.69 81 ALA A C 1
ATOM 624 O O . ALA A 1 81 ? -6.283 2.663 0.225 1.00 92.69 81 ALA A O 1
ATOM 625 N N . ASP A 1 82 ? -5.175 3.605 1.934 1.00 92.19 82 ASP A N 1
ATOM 626 C CA . ASP A 1 82 ? -5.682 2.687 2.954 1.00 92.19 82 ASP A CA 1
ATOM 627 C C . ASP A 1 82 ? -7.181 2.968 3.265 1.00 92.19 82 ASP A C 1
ATOM 629 O O . ASP A 1 82 ? -7.768 3.906 2.704 1.00 92.19 82 ASP A O 1
ATOM 633 N N . PRO A 1 83 ? -7.839 2.185 4.144 1.00 93.19 83 PRO A N 1
ATOM 634 C CA . PRO A 1 83 ? -9.245 2.410 4.494 1.00 93.19 83 PRO A CA 1
ATOM 635 C C . PRO A 1 83 ? -9.561 3.809 5.052 1.00 93.19 83 PRO A C 1
ATOM 637 O O . PRO A 1 83 ? -10.700 4.268 4.943 1.00 93.19 83 PRO A O 1
ATOM 640 N N . GLU A 1 84 ? -8.576 4.500 5.630 1.00 92.25 84 GLU A N 1
ATOM 641 C CA . GLU A 1 84 ? -8.727 5.854 6.174 1.00 92.25 84 GLU A CA 1
ATOM 642 C C . GLU A 1 84 ? -8.383 6.951 5.158 1.00 92.25 84 GLU A C 1
ATOM 644 O O . GLU A 1 84 ? -8.715 8.117 5.366 1.00 92.25 84 GLU A O 1
ATOM 649 N N . GLY A 1 85 ? -7.804 6.586 4.014 1.00 91.19 85 GLY A N 1
ATOM 650 C CA . GLY A 1 85 ? -7.431 7.513 2.957 1.00 91.19 85 GLY A CA 1
ATOM 651 C C . GLY A 1 85 ? -5.964 7.924 2.955 1.00 91.19 85 GLY A C 1
ATOM 652 O O . GLY A 1 85 ? -5.621 8.796 2.161 1.00 91.19 85 GLY A O 1
ATOM 653 N N . ASN A 1 86 ? -5.105 7.325 3.786 1.00 88.31 86 ASN A N 1
ATOM 654 C CA . ASN A 1 86 ? -3.676 7.627 3.738 1.00 88.31 86 ASN A CA 1
ATOM 655 C C . ASN A 1 86 ? -3.057 7.012 2.485 1.00 88.31 86 ASN A C 1
ATOM 657 O O . ASN A 1 86 ? -3.256 5.828 2.201 1.00 88.31 86 ASN A O 1
ATOM 661 N N . GLU A 1 87 ? -2.299 7.820 1.751 1.00 91.12 87 GLU A N 1
ATOM 662 C CA . GLU A 1 87 ? -1.702 7.415 0.484 1.00 91.12 87 GLU A CA 1
ATOM 663 C C . GLU A 1 87 ? -0.420 6.603 0.688 1.00 91.12 87 GLU A C 1
ATOM 665 O O . GLU A 1 87 ? 0.435 6.937 1.512 1.00 91.12 87 GLU A O 1
ATOM 670 N N . PHE A 1 88 ? -0.272 5.545 -0.101 1.00 84.69 88 PHE A N 1
ATOM 671 C CA . PHE A 1 88 ? 0.925 4.721 -0.178 1.00 84.69 88 PHE A CA 1
ATOM 672 C C . PHE A 1 88 ? 1.152 4.219 -1.606 1.00 84.69 88 PHE A C 1
ATOM 674 O O . PHE A 1 88 ? 0.232 4.183 -2.426 1.00 84.69 88 PHE A O 1
ATOM 681 N N . CYS A 1 89 ? 2.387 3.816 -1.900 1.00 83.00 89 CYS A N 1
ATOM 682 C CA . CYS A 1 89 ? 2.764 3.292 -3.210 1.00 83.00 89 CYS A CA 1
ATOM 683 C C . CYS A 1 89 ? 2.920 1.767 -3.181 1.00 83.00 89 CYS A C 1
ATOM 685 O O . CYS A 1 89 ? 3.396 1.211 -2.192 1.00 83.00 89 CYS A O 1
ATOM 687 N N . LEU A 1 90 ? 2.565 1.118 -4.291 1.00 80.38 90 LEU A N 1
ATOM 688 C CA . LEU A 1 90 ? 2.994 -0.237 -4.639 1.00 80.38 90 LEU A CA 1
ATOM 689 C C . LEU A 1 90 ? 4.035 -0.173 -5.759 1.00 80.38 90 LEU A C 1
ATOM 691 O O . LEU A 1 90 ? 3.728 0.313 -6.855 1.00 80.38 90 LEU A O 1
ATOM 695 N N . ASP A 1 91 ? 5.232 -0.686 -5.490 1.00 76.19 91 ASP A N 1
ATOM 696 C CA . ASP A 1 91 ? 6.396 -0.744 -6.380 1.00 76.19 91 ASP A CA 1
ATOM 697 C C . ASP A 1 91 ? 7.104 -2.116 -6.370 1.00 76.19 91 ASP A C 1
ATOM 699 O O . ASP A 1 91 ? 6.730 -3.009 -5.584 1.00 76.19 91 ASP A O 1
#